Protein AF-A0A3D3F7A9-F1 (afdb_monomer_lite)

pLDDT: mean 94.18, std 6.13, range [55.03, 98.19]

Structure (mmCIF, N/CA/C/O backbone):
data_AF-A0A3D3F7A9-F1
#
_entry.id   AF-A0A3D3F7A9-F1
#
loop_
_atom_site.group_PDB
_atom_site.id
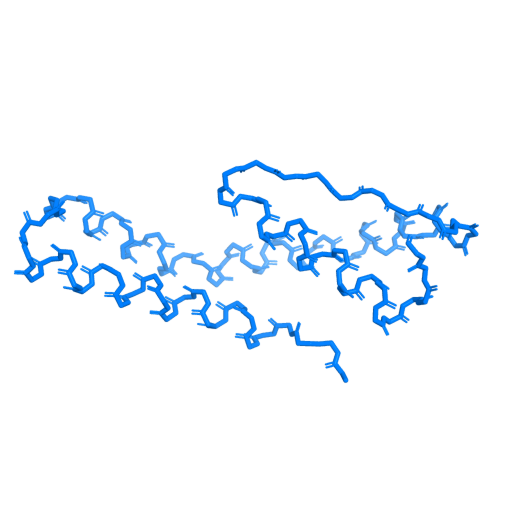_atom_site.type_symbol
_atom_site.label_atom_id
_atom_site.label_alt_id
_atom_site.label_comp_id
_atom_site.label_asym_id
_atom_site.label_entity_id
_atom_site.label_seq_id
_atom_site.pdbx_PDB_ins_code
_atom_site.Cartn_x
_atom_site.Cartn_y
_atom_site.Cartn_z
_atom_site.occupancy
_atom_site.B_iso_or_equiv
_atom_site.auth_seq_id
_atom_site.auth_comp_id
_atom_site.auth_asym_id
_atom_site.auth_atom_id
_atom_site.pdbx_PDB_model_num
ATOM 1 N N . VAL A 1 1 ? 19.042 1.925 0.839 1.00 55.03 1 VAL A N 1
ATOM 2 C CA . VAL A 1 1 ? 18.145 0.828 0.399 1.00 55.03 1 VAL A CA 1
ATOM 3 C C . VAL A 1 1 ? 16.734 1.375 0.387 1.00 55.03 1 VAL A C 1
ATOM 5 O O . VAL A 1 1 ? 16.299 1.880 1.413 1.00 55.03 1 VAL A O 1
ATOM 8 N N . ALA A 1 2 ? 16.055 1.332 -0.756 1.00 75.56 2 ALA A N 1
ATOM 9 C CA . ALA A 1 2 ? 14.669 1.766 -0.878 1.00 75.56 2 ALA A CA 1
ATOM 10 C C . ALA A 1 2 ? 13.772 1.027 0.136 1.00 75.56 2 ALA A C 1
ATOM 12 O O . ALA A 1 2 ? 13.704 -0.203 0.127 1.00 75.56 2 ALA A O 1
ATOM 13 N N . SER A 1 3 ? 13.107 1.769 1.028 1.00 83.50 3 SER A N 1
ATOM 14 C CA . SER A 1 3 ? 12.115 1.197 1.949 1.00 83.50 3 SER A CA 1
ATOM 15 C C . SER A 1 3 ? 10.966 0.551 1.168 1.00 83.50 3 SER A C 1
ATOM 17 O O . SER A 1 3 ? 10.409 1.178 0.273 1.00 83.50 3 SER A O 1
ATOM 19 N N . THR A 1 4 ? 10.634 -0.701 1.486 1.00 90.25 4 THR A N 1
ATOM 20 C CA . THR A 1 4 ? 9.541 -1.457 0.847 1.00 90.25 4 THR A CA 1
ATOM 21 C C . THR A 1 4 ? 8.563 -1.962 1.904 1.00 90.25 4 THR A C 1
ATOM 23 O O . THR A 1 4 ? 7.510 -1.369 2.121 1.00 90.25 4 THR A O 1
ATOM 26 N N . LYS A 1 5 ? 8.954 -2.999 2.654 1.00 93.56 5 LYS A N 1
ATOM 27 C CA . LYS A 1 5 ? 8.132 -3.611 3.711 1.00 93.56 5 LYS A CA 1
ATOM 28 C C . LYS A 1 5 ? 7.783 -2.651 4.849 1.00 93.56 5 LYS A C 1
ATOM 30 O O . LYS A 1 5 ? 6.712 -2.765 5.438 1.00 93.56 5 LYS A O 1
ATOM 35 N N . ALA A 1 6 ? 8.682 -1.717 5.165 1.00 94.06 6 ALA A N 1
ATOM 36 C CA . ALA A 1 6 ? 8.462 -0.769 6.251 1.00 94.06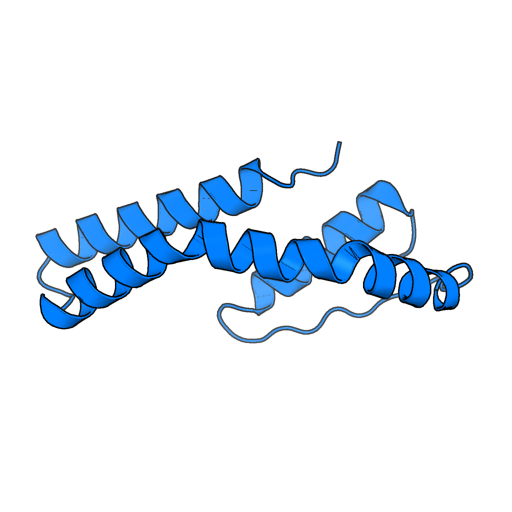 6 ALA A CA 1
ATOM 37 C C . ALA A 1 6 ? 7.378 0.254 5.886 1.00 94.06 6 ALA A C 1
ATOM 39 O O . ALA A 1 6 ? 6.521 0.517 6.720 1.00 94.06 6 ALA A O 1
ATOM 40 N N . PHE A 1 7 ? 7.338 0.737 4.639 1.00 93.75 7 PHE A N 1
ATOM 41 C CA . PHE A 1 7 ? 6.278 1.635 4.171 1.00 93.75 7 PHE A CA 1
ATOM 42 C C . PHE A 1 7 ? 4.894 0.973 4.253 1.00 93.75 7 PHE A C 1
ATOM 44 O O . PHE A 1 7 ? 3.965 1.521 4.845 1.00 93.75 7 PHE A O 1
ATOM 51 N N . THR A 1 8 ? 4.759 -0.256 3.743 1.00 94.38 8 THR A N 1
ATOM 52 C CA . THR A 1 8 ? 3.484 -0.988 3.813 1.00 94.38 8 THR A CA 1
ATOM 53 C C . THR A 1 8 ? 3.084 -1.318 5.251 1.00 94.38 8 THR A C 1
ATOM 55 O O . THR A 1 8 ? 1.913 -1.203 5.597 1.00 94.38 8 THR A O 1
ATOM 58 N N . ALA A 1 9 ? 4.043 -1.674 6.115 1.00 95.12 9 ALA A N 1
ATOM 59 C CA . ALA A 1 9 ? 3.772 -1.921 7.531 1.00 95.12 9 ALA A CA 1
ATOM 60 C C . ALA A 1 9 ? 3.309 -0.648 8.259 1.00 95.12 9 ALA A C 1
ATOM 62 O O . ALA A 1 9 ? 2.357 -0.703 9.035 1.00 95.12 9 ALA A O 1
ATOM 63 N N . GLN A 1 10 ? 3.932 0.501 7.974 1.00 96.19 10 GLN A N 1
ATOM 64 C CA . GLN A 1 10 ? 3.533 1.798 8.525 1.00 96.19 10 GLN A CA 1
ATOM 65 C C . GLN A 1 10 ? 2.091 2.146 8.146 1.00 96.19 10 GLN A C 1
ATOM 67 O O . GLN A 1 10 ? 1.314 2.514 9.023 1.0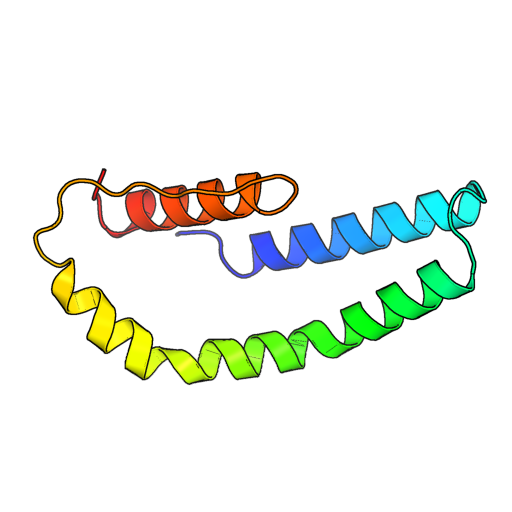0 96.19 10 GLN A O 1
ATOM 72 N N . ILE A 1 11 ? 1.700 1.970 6.878 1.00 95.56 11 ILE A N 1
ATOM 73 C CA . ILE A 1 11 ? 0.315 2.209 6.436 1.00 95.56 11 ILE A CA 1
ATOM 74 C C . ILE A 1 11 ? -0.664 1.293 7.176 1.00 95.56 11 ILE A C 1
ATOM 76 O O . ILE A 1 11 ? -1.707 1.762 7.638 1.00 95.56 11 ILE A O 1
ATOM 80 N N . THR A 1 12 ? -0.336 0.008 7.332 1.00 96.44 12 THR A N 1
ATOM 81 C CA . THR A 1 12 ? -1.179 -0.937 8.078 1.00 96.44 12 THR A CA 1
ATOM 82 C C . THR A 1 12 ? -1.374 -0.485 9.524 1.00 96.44 12 THR A C 1
ATOM 84 O O . THR A 1 12 ? -2.510 -0.389 9.987 1.00 96.44 12 THR A O 1
ATOM 87 N N . VAL A 1 13 ? -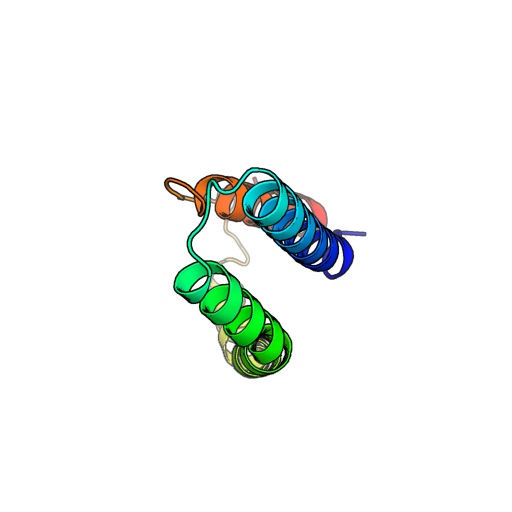0.289 -0.138 10.224 1.00 97.50 13 VAL A N 1
ATOM 88 C CA . VAL A 1 13 ? -0.348 0.320 11.622 1.00 97.50 13 VAL A CA 1
ATOM 89 C C . VAL A 1 13 ? -1.136 1.622 11.752 1.00 97.50 13 VAL A C 1
ATOM 91 O O . VAL A 1 13 ? -2.007 1.720 12.614 1.00 97.50 13 VAL A O 1
ATOM 94 N N . LEU A 1 14 ? -0.898 2.603 10.876 1.00 97.56 14 LEU A N 1
ATOM 95 C CA . LEU A 1 14 ? -1.635 3.871 10.876 1.00 97.56 14 LEU A CA 1
ATOM 96 C C . LEU A 1 14 ? -3.131 3.658 10.609 1.00 97.56 14 LEU A C 1
ATOM 98 O O . LEU A 1 14 ? -3.967 4.312 11.231 1.00 97.56 14 LEU A O 1
ATOM 102 N N . THR A 1 15 ? -3.481 2.703 9.744 1.00 96.81 15 THR A N 1
ATOM 103 C CA . THR A 1 15 ? -4.878 2.328 9.486 1.00 96.81 15 THR A CA 1
ATOM 104 C C . THR A 1 15 ? -5.520 1.720 10.732 1.00 96.81 15 THR A C 1
ATOM 106 O O . THR A 1 15 ? -6.612 2.130 11.125 1.00 96.81 15 THR A O 1
ATOM 109 N N . MET A 1 16 ? -4.839 0.783 11.398 1.00 97.44 16 MET A N 1
ATOM 110 C CA . MET A 1 16 ? -5.328 0.176 12.643 1.00 97.44 16 MET A CA 1
ATOM 111 C C . MET A 1 16 ? -5.485 1.213 13.762 1.00 97.44 16 MET A C 1
ATOM 113 O O . MET A 1 16 ? -6.488 1.200 14.473 1.00 97.44 16 MET A O 1
ATOM 117 N N . MET A 1 17 ? -4.538 2.146 13.880 1.00 98.19 17 MET A N 1
ATOM 118 C CA . MET A 1 17 ? -4.601 3.249 14.838 1.00 98.19 17 MET A CA 1
ATOM 119 C C . MET A 1 17 ? -5.799 4.165 14.561 1.00 98.19 17 MET A C 1
ATOM 121 O O . MET A 1 17 ? -6.550 4.487 15.480 1.00 98.19 17 MET A O 1
ATOM 125 N N . ALA A 1 18 ? -6.033 4.537 13.299 1.00 97.31 18 ALA A N 1
ATOM 126 C CA . ALA A 1 18 ? -7.186 5.345 12.912 1.00 97.31 18 ALA A CA 1
ATOM 127 C C . ALA A 1 18 ? -8.520 4.643 13.228 1.00 97.31 18 ALA A C 1
ATOM 129 O O . ALA A 1 18 ? -9.443 5.283 13.733 1.00 97.31 18 ALA A O 1
ATOM 130 N N . LEU A 1 19 ? -8.615 3.329 12.989 1.00 97.56 19 LEU A N 1
ATOM 131 C CA . LEU A 1 19 ? -9.797 2.531 13.338 1.00 97.56 19 LEU A CA 1
ATOM 132 C C . LEU A 1 19 ? -10.024 2.461 14.850 1.00 97.56 19 LEU A C 1
ATOM 134 O O . LEU A 1 19 ? -11.162 2.596 15.293 1.00 97.56 19 LEU A O 1
ATOM 138 N N . ALA A 1 20 ? -8.963 2.260 15.636 1.00 96.88 20 ALA A N 1
ATOM 139 C CA . ALA A 1 20 ? -9.047 2.216 17.094 1.00 96.88 20 ALA A CA 1
ATOM 140 C C . ALA A 1 20 ? -9.546 3.552 17.664 1.00 96.88 20 ALA A C 1
ATOM 142 O O . ALA A 1 20 ? -10.495 3.571 18.444 1.00 96.88 20 ALA A O 1
ATOM 143 N N . ILE A 1 21 ? -8.979 4.669 17.198 1.00 98.00 21 ILE A N 1
ATOM 144 C CA . ILE A 1 21 ? -9.402 6.017 17.600 1.00 98.00 21 ILE A CA 1
ATOM 145 C C . ILE A 1 21 ? -10.843 6.294 17.161 1.00 98.00 21 ILE A C 1
ATOM 147 O O . ILE A 1 21 ? -11.627 6.838 17.935 1.00 98.00 21 ILE A O 1
ATOM 151 N N . GLY A 1 22 ? -11.207 5.932 15.928 1.00 97.81 22 GLY A N 1
ATOM 152 C CA . GLY A 1 22 ? -12.559 6.139 15.409 1.00 97.81 22 GLY A CA 1
ATOM 153 C C . GLY A 1 22 ? -13.616 5.357 16.188 1.00 97.81 22 GLY A C 1
ATOM 154 O O . GLY A 1 22 ? -14.690 5.890 16.462 1.00 97.81 22 GLY A O 1
ATOM 155 N N . LYS A 1 23 ? -13.297 4.117 16.582 1.00 96.50 23 LYS A N 1
ATOM 156 C CA . LYS A 1 23 ? -14.164 3.278 17.417 1.00 96.50 23 LYS A CA 1
ATOM 157 C C . LYS A 1 23 ? -14.354 3.889 18.803 1.00 96.50 23 LYS A C 1
ATOM 159 O O . LYS A 1 23 ? -15.493 4.034 19.229 1.00 96.50 23 LYS A O 1
ATOM 164 N N . GLU A 1 24 ? -13.267 4.288 19.463 1.00 97.06 24 GLU A N 1
ATOM 165 C CA . GLU A 1 24 ? -13.319 4.885 20.805 1.00 97.06 24 GLU A CA 1
ATOM 166 C C . GLU A 1 24 ? -14.089 6.212 20.818 1.00 97.06 24 GLU A C 1
ATOM 168 O O . GLU A 1 24 ? -14.847 6.502 21.735 1.00 97.06 24 GLU A O 1
ATOM 173 N N . LYS A 1 25 ? -13.954 7.010 19.753 1.00 97.62 25 LYS A N 1
ATOM 174 C CA . LYS A 1 25 ? -14.689 8.272 19.595 1.00 97.62 25 LYS A CA 1
ATOM 175 C C . LYS A 1 25 ? -16.134 8.108 19.115 1.00 97.62 25 LYS A C 1
ATOM 177 O O . LYS A 1 25 ? -16.831 9.112 19.000 1.00 97.62 25 LYS A O 1
ATOM 182 N N . GLY A 1 26 ? -16.570 6.898 18.757 1.00 96.94 26 GLY A N 1
ATOM 183 C CA . GLY A 1 26 ? -17.892 6.664 18.168 1.00 96.94 26 GLY A CA 1
ATOM 184 C C . GLY A 1 26 ? -18.112 7.341 16.805 1.00 96.94 26 GLY A C 1
ATOM 185 O O . GLY A 1 26 ? -19.251 7.582 16.419 1.00 96.94 26 GLY A O 1
ATOM 186 N N . THR A 1 27 ? -17.048 7.673 16.061 1.00 97.62 27 THR A N 1
ATOM 187 C CA . THR A 1 27 ? -17.137 8.368 14.756 1.00 97.62 27 THR A CA 1
ATOM 188 C C . THR A 1 27 ? -17.194 7.418 13.559 1.00 97.62 27 THR A C 1
ATOM 190 O O . THR A 1 27 ? -17.313 7.852 12.412 1.00 97.62 27 THR A O 1
ATOM 193 N N . ILE A 1 28 ? -17.101 6.114 13.812 1.00 97.25 28 ILE A N 1
ATOM 194 C CA . ILE A 1 28 ? -17.220 5.049 12.821 1.00 97.25 28 ILE A CA 1
ATOM 195 C C . ILE A 1 28 ? -18.286 4.060 13.284 1.00 97.25 28 ILE A C 1
ATOM 197 O O . ILE A 1 28 ? -18.356 3.719 14.463 1.00 97.25 28 ILE A O 1
ATOM 201 N N . SER A 1 29 ? -19.107 3.581 12.352 1.00 97.38 29 SER A N 1
ATOM 202 C CA . SER A 1 29 ? -20.07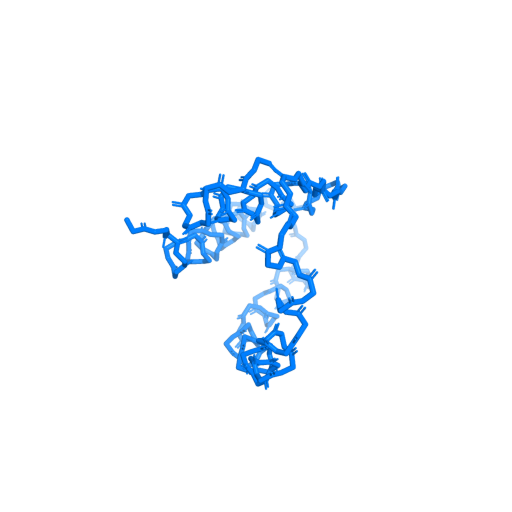5 2.532 12.658 1.00 97.38 29 SER A CA 1
ATOM 203 C C . SER A 1 29 ? -19.370 1.194 12.907 1.00 97.38 29 SER A C 1
ATOM 205 O O . SER A 1 29 ? -18.280 0.934 12.378 1.00 97.38 29 SER A O 1
ATOM 207 N N . VAL A 1 30 ? -20.001 0.325 13.695 1.00 95.94 30 VAL A N 1
ATOM 208 C CA . VAL A 1 30 ? -19.467 -1.010 14.003 1.00 95.94 30 VAL A CA 1
ATOM 209 C C . VAL A 1 30 ? -19.334 -1.844 12.728 1.00 95.94 30 VAL A C 1
ATOM 211 O O . VAL A 1 30 ? -18.331 -2.531 12.545 1.00 95.94 30 VAL A O 1
ATOM 214 N N . GLU A 1 31 ? -20.288 -1.725 11.803 1.00 97.50 31 GLU A N 1
ATOM 215 C CA . GLU A 1 31 ? -20.273 -2.435 10.522 1.00 97.50 31 GLU A CA 1
ATOM 216 C C . GLU A 1 31 ? -19.053 -2.025 9.695 1.00 97.50 31 GLU A C 1
ATOM 218 O O . GLU A 1 31 ? -18.327 -2.883 9.189 1.00 97.50 31 GLU A O 1
ATOM 223 N N . LYS A 1 32 ? -18.775 -0.716 9.600 1.00 97.06 32 LYS A N 1
ATOM 224 C CA . LYS A 1 32 ? -17.617 -0.208 8.856 1.00 97.06 32 LYS A CA 1
ATOM 225 C C . LYS A 1 32 ? -16.303 -0.599 9.529 1.00 97.06 32 LYS A C 1
ATOM 227 O O . LYS A 1 32 ? -15.365 -0.976 8.833 1.00 97.06 32 LYS A O 1
ATOM 232 N N . TYR A 1 33 ? -16.233 -0.556 10.859 1.00 97.38 33 TYR A N 1
ATOM 233 C CA . TYR A 1 33 ? -15.062 -1.015 11.606 1.00 97.38 33 TYR A CA 1
ATOM 234 C C . TYR A 1 33 ? -14.746 -2.489 11.306 1.00 97.38 33 TYR A C 1
ATOM 236 O O . TYR A 1 33 ? -13.630 -2.809 10.893 1.00 97.38 33 TYR A O 1
ATOM 244 N N . LEU A 1 34 ? -15.735 -3.379 11.442 1.00 97.12 34 LEU A N 1
ATOM 245 C CA . LEU A 1 34 ? -15.566 -4.814 11.194 1.00 97.12 34 LEU A CA 1
ATOM 246 C C . LEU A 1 34 ? -15.233 -5.114 9.727 1.00 97.12 34 LEU A C 1
ATOM 248 O O . LEU A 1 34 ? -14.372 -5.952 9.456 1.00 97.12 34 LEU A O 1
ATOM 252 N N . ALA A 1 35 ? -15.858 -4.402 8.784 1.00 97.94 35 ALA A N 1
ATOM 253 C CA . ALA A 1 35 ? -15.569 -4.548 7.362 1.00 97.94 35 ALA A CA 1
ATOM 254 C C . ALA A 1 35 ? -14.107 -4.207 7.030 1.00 97.94 35 ALA A C 1
ATOM 256 O O . ALA A 1 35 ? -13.447 -4.972 6.329 1.00 97.94 35 ALA A O 1
ATOM 257 N N . VAL A 1 36 ? -13.567 -3.102 7.562 1.00 97.06 36 VAL A N 1
ATOM 258 C CA . VAL A 1 36 ? -12.167 -2.719 7.299 1.00 97.06 36 VAL A CA 1
ATOM 259 C C . VAL A 1 36 ? -11.189 -3.686 7.970 1.00 97.06 36 VAL A C 1
ATOM 261 O O . VAL A 1 36 ? -10.198 -4.055 7.348 1.00 97.06 36 VAL A O 1
ATOM 264 N N . ILE A 1 37 ? -11.466 -4.150 9.194 1.00 96.81 37 ILE A N 1
ATOM 265 C CA . ILE A 1 37 ? -10.630 -5.163 9.864 1.00 96.81 37 ILE A CA 1
ATOM 266 C C . ILE A 1 37 ? -10.573 -6.463 9.050 1.00 96.81 37 ILE A C 1
ATOM 268 O O . ILE A 1 37 ? -9.489 -7.010 8.847 1.00 96.81 37 ILE A O 1
ATOM 272 N N . LYS A 1 38 ? -11.715 -6.926 8.529 1.00 97.50 38 LYS A N 1
ATOM 273 C CA . LYS A 1 38 ? -11.768 -8.096 7.642 1.00 97.50 38 LYS A CA 1
ATOM 274 C C . LYS A 1 38 ? -10.973 -7.873 6.353 1.00 97.50 38 LYS A C 1
ATOM 276 O O . LYS A 1 38 ? -10.251 -8.755 5.904 1.00 97.50 38 LYS A O 1
ATOM 281 N N . GLU A 1 39 ? -11.055 -6.688 5.757 1.00 97.56 39 GLU A N 1
ATOM 282 C CA . GLU A 1 39 ? -10.266 -6.396 4.559 1.00 97.56 39 GLU A CA 1
ATOM 283 C C . GLU A 1 39 ? -8.763 -6.304 4.840 1.00 97.56 39 GLU A C 1
ATOM 285 O O . GLU A 1 39 ? -7.970 -6.728 3.997 1.00 97.56 39 GLU A O 1
ATOM 290 N N . LEU A 1 40 ? -8.361 -5.827 6.024 1.00 97.12 40 LEU A N 1
ATOM 291 C CA . LEU A 1 40 ? -6.964 -5.837 6.463 1.00 97.12 40 LEU A CA 1
ATOM 292 C C . LEU A 1 40 ? -6.413 -7.264 6.576 1.00 97.12 40 LEU A C 1
ATOM 294 O O . LEU A 1 40 ? -5.276 -7.497 6.164 1.00 97.12 40 LEU A O 1
ATOM 298 N N . SER A 1 41 ? -7.206 -8.235 7.049 1.00 96.69 41 SER A N 1
ATOM 299 C CA . SER A 1 41 ? -6.758 -9.635 7.119 1.00 96.69 41 SER A CA 1
ATOM 300 C C . SER A 1 41 ? -6.550 -10.275 5.743 1.00 96.69 41 SER A C 1
ATOM 302 O O . SER A 1 41 ? -5.787 -11.229 5.631 1.00 96.69 41 SER A O 1
ATOM 304 N N . HIS A 1 42 ? -7.171 -9.739 4.687 1.00 97.62 42 HIS A N 1
ATOM 305 C CA . HIS A 1 42 ? -6.975 -10.195 3.305 1.00 97.62 42 HIS A CA 1
ATOM 306 C C . HIS A 1 42 ? -5.792 -9.517 2.587 1.00 97.62 42 HIS A C 1
ATOM 308 O O . HIS A 1 42 ? -5.455 -9.892 1.463 1.00 97.62 42 HIS A O 1
ATOM 314 N N . ILE A 1 43 ? -5.146 -8.509 3.187 1.00 97.06 43 ILE A N 1
ATOM 315 C CA . ILE A 1 43 ? -4.029 -7.790 2.551 1.00 97.06 43 ILE A CA 1
ATOM 316 C C . ILE A 1 43 ? -2.846 -8.708 2.192 1.00 97.06 43 ILE A C 1
ATOM 318 O O . ILE A 1 43 ? -2.348 -8.562 1.075 1.00 97.06 43 ILE A O 1
ATOM 322 N N . PRO A 1 44 ? -2.401 -9.661 3.039 1.00 96.56 44 PRO A N 1
ATOM 323 C CA . PRO A 1 44 ? -1.297 -10.556 2.682 1.00 96.56 44 PRO A CA 1
ATOM 324 C C . PRO A 1 44 ? -1.548 -11.341 1.389 1.00 96.56 44 PRO A C 1
ATOM 326 O O . PRO A 1 44 ? -0.686 -11.378 0.514 1.00 96.56 44 PRO A O 1
ATOM 329 N N . GLU A 1 45 ? -2.757 -11.879 1.217 1.00 97.88 45 GLU A N 1
ATOM 330 C CA . GLU A 1 45 ? -3.149 -12.603 0.004 1.00 97.88 45 GLU A CA 1
ATOM 331 C C . GLU A 1 45 ? -3.165 -11.681 -1.228 1.00 97.88 45 GLU A C 1
ATOM 333 O O . GLU A 1 45 ? -2.683 -12.034 -2.305 1.00 97.88 45 GLU A O 1
ATOM 338 N N . LYS A 1 46 ? -3.679 -10.452 -1.083 1.00 97.50 46 LYS A N 1
ATOM 339 C CA . LYS A 1 46 ? -3.659 -9.459 -2.169 1.00 97.50 46 LYS A CA 1
ATOM 340 C C . LYS A 1 46 ? -2.228 -9.095 -2.572 1.00 97.50 46 LYS A C 1
ATOM 342 O O . LYS A 1 46 ? -1.958 -8.954 -3.764 1.00 97.50 46 LYS A O 1
ATOM 347 N N . ILE A 1 47 ? -1.312 -8.979 -1.609 1.00 96.62 47 ILE A N 1
ATOM 348 C CA . ILE A 1 47 ? 0.112 -8.745 -1.877 1.00 96.62 47 ILE A CA 1
ATOM 349 C C . ILE A 1 47 ? 0.704 -9.917 -2.664 1.00 96.62 47 ILE A C 1
ATOM 351 O O . ILE A 1 47 ? 1.376 -9.683 -3.665 1.00 96.62 47 ILE A O 1
ATOM 355 N N . GLU A 1 48 ? 0.423 -11.161 -2.274 1.00 97.44 48 GLU A N 1
ATOM 356 C CA . GLU A 1 48 ? 0.904 -12.352 -2.986 1.00 97.44 48 GLU A CA 1
ATOM 357 C C . GLU A 1 48 ? 0.451 -12.364 -4.455 1.00 97.44 48 GLU A C 1
ATOM 359 O O . GLU A 1 48 ? 1.267 -12.536 -5.366 1.00 97.44 48 GLU A O 1
ATOM 364 N N . ARG A 1 49 ? -0.829 -12.061 -4.705 1.00 97.88 49 ARG A N 1
ATOM 365 C CA . ARG A 1 49 ? -1.378 -11.943 -6.066 1.00 97.88 49 ARG A CA 1
ATOM 366 C C . ARG A 1 49 ? -0.679 -10.855 -6.887 1.00 97.88 49 ARG A C 1
ATOM 368 O O . ARG A 1 49 ? -0.409 -11.060 -8.068 1.00 97.88 49 ARG A O 1
ATOM 375 N N . VAL A 1 50 ? -0.351 -9.710 -6.284 1.00 96.88 50 VAL A N 1
ATOM 376 C CA . VAL A 1 50 ? 0.396 -8.634 -6.964 1.00 96.88 50 VAL A CA 1
ATOM 377 C C . VAL A 1 50 ? 1.841 -9.056 -7.248 1.00 96.88 50 VAL A C 1
ATOM 379 O O . VAL A 1 50 ? 2.351 -8.797 -8.337 1.00 96.88 50 VAL A O 1
ATOM 382 N N . LEU A 1 51 ? 2.499 -9.756 -6.319 1.00 96.88 51 LEU A N 1
ATOM 383 C CA . LEU A 1 51 ? 3.867 -10.251 -6.502 1.00 96.88 51 LEU A CA 1
ATOM 384 C C . LEU A 1 51 ? 3.974 -11.291 -7.628 1.00 96.88 51 LEU A C 1
ATOM 386 O O . LEU A 1 51 ? 5.009 -11.359 -8.298 1.00 96.88 51 LEU A O 1
ATOM 390 N N . ALA A 1 52 ? 2.902 -12.034 -7.919 1.00 97.88 52 ALA A N 1
ATOM 391 C CA . ALA A 1 52 ? 2.850 -12.944 -9.066 1.00 97.88 52 ALA A CA 1
ATOM 392 C C . ALA A 1 52 ? 3.050 -12.226 -10.422 1.00 97.88 52 ALA A C 1
ATOM 394 O O . ALA A 1 52 ? 3.510 -12.839 -11.389 1.00 97.88 52 ALA A O 1
ATOM 395 N N . LEU A 1 53 ? 2.801 -10.911 -10.497 1.00 97.69 53 LEU A N 1
ATOM 396 C CA . LEU A 1 53 ? 2.999 -10.098 -11.705 1.00 97.69 53 LEU A CA 1
ATOM 397 C C . LEU A 1 53 ? 4.475 -9.772 -12.001 1.00 97.69 53 LEU A C 1
ATOM 399 O O . LEU A 1 53 ? 4.771 -9.183 -13.043 1.00 97.69 53 LEU A O 1
ATOM 403 N N . ASN A 1 54 ? 5.416 -10.168 -11.133 1.00 96.75 54 ASN A N 1
ATOM 404 C CA . ASN A 1 54 ? 6.836 -9.810 -11.226 1.00 96.75 54 ASN A CA 1
ATOM 405 C C . A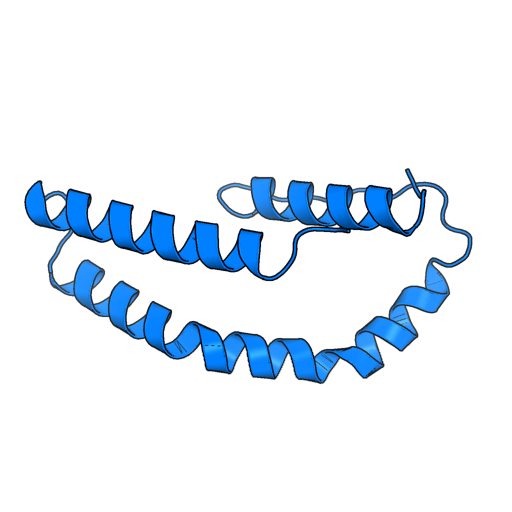SN A 1 54 ? 7.450 -10.077 -12.616 1.00 96.75 54 ASN A C 1
ATOM 407 O O . ASN A 1 54 ? 8.129 -9.216 -13.175 1.00 96.75 54 ASN A O 1
ATOM 411 N N . LYS A 1 55 ? 7.175 -11.239 -13.230 1.00 97.50 55 LYS A N 1
ATOM 412 C CA . LYS A 1 55 ? 7.712 -11.568 -14.568 1.00 97.50 55 LYS A CA 1
ATOM 413 C C . LYS A 1 55 ? 7.224 -10.589 -15.643 1.00 97.50 55 LYS A C 1
ATOM 415 O O . LYS A 1 55 ? 8.020 -10.146 -16.472 1.00 97.50 55 LYS A O 1
ATOM 420 N N . SER A 1 56 ? 5.943 -10.231 -15.612 1.00 97.38 56 SER A N 1
ATOM 421 C CA . SER A 1 56 ? 5.329 -9.299 -16.564 1.00 97.38 56 SER A CA 1
ATOM 422 C C . SER A 1 56 ? 5.845 -7.875 -16.366 1.00 97.38 56 SER A C 1
ATOM 424 O O . SER A 1 56 ? 6.228 -7.227 -17.337 1.00 97.38 56 SER A O 1
ATOM 426 N N . ILE A 1 57 ? 5.954 -7.419 -15.114 1.00 96.56 57 ILE A N 1
ATOM 427 C CA . ILE A 1 57 ? 6.504 -6.098 -14.772 1.00 96.56 57 ILE A CA 1
ATOM 428 C C . ILE A 1 57 ? 7.982 -6.004 -15.179 1.00 96.56 57 ILE A C 1
ATOM 430 O O . ILE A 1 57 ? 8.390 -5.004 -15.763 1.00 96.56 57 ILE A O 1
ATOM 434 N N . LYS A 1 58 ? 8.777 -7.063 -14.973 1.00 96.31 58 LYS A N 1
ATOM 435 C CA . LYS A 1 58 ? 10.176 -7.131 -15.434 1.00 96.31 58 LYS A CA 1
ATOM 436 C C . LYS A 1 58 ? 10.302 -7.077 -16.959 1.00 96.31 58 LYS A C 1
ATOM 438 O O . LYS A 1 58 ? 11.279 -6.543 -17.477 1.00 96.31 58 LYS A O 1
ATOM 443 N N . LYS A 1 59 ? 9.353 -7.657 -17.701 1.00 97.12 59 LYS A N 1
ATOM 444 C CA . LYS A 1 59 ? 9.328 -7.536 -19.166 1.00 97.12 59 LYS A CA 1
ATOM 445 C C . LYS A 1 59 ? 8.981 -6.106 -19.577 1.00 97.12 59 LYS A C 1
ATOM 447 O O . LYS A 1 59 ? 9.646 -5.565 -20.456 1.00 97.12 59 LYS A O 1
ATOM 452 N N . LEU A 1 60 ? 7.989 -5.506 -18.920 1.00 95.06 60 LEU A N 1
ATOM 453 C CA . LEU A 1 60 ? 7.570 -4.129 -19.160 1.00 95.06 60 LEU A CA 1
ATOM 454 C C . LEU A 1 60 ? 8.700 -3.137 -18.867 1.00 95.06 60 LEU A C 1
ATOM 456 O O . LEU A 1 60 ? 8.937 -2.255 -19.677 1.00 95.06 60 LEU A O 1
ATOM 460 N N . SER A 1 61 ? 9.454 -3.309 -17.776 1.00 94.44 61 SER A N 1
ATOM 461 C CA . SER A 1 61 ? 10.499 -2.357 -17.375 1.00 94.44 61 SER A CA 1
ATOM 462 C C . SER A 1 61 ? 11.586 -2.132 -18.433 1.00 94.44 61 SER A C 1
ATOM 464 O O . SER A 1 61 ? 12.191 -1.064 -18.471 1.00 94.44 61 SER A O 1
ATOM 466 N N . ARG A 1 62 ? 11.795 -3.095 -19.341 1.00 94.31 62 ARG A N 1
ATOM 467 C CA . ARG A 1 62 ? 12.752 -2.983 -20.453 1.00 94.31 62 ARG A CA 1
ATOM 468 C C . ARG A 1 62 ? 12.415 -1.870 -21.444 1.00 94.31 62 ARG A C 1
ATOM 470 O O . ARG A 1 62 ? 13.325 -1.335 -22.062 1.00 94.31 62 ARG A O 1
ATOM 477 N N . ILE A 1 63 ? 11.142 -1.493 -21.599 1.00 94.19 63 ILE A N 1
ATOM 478 C CA . ILE A 1 63 ? 10.779 -0.388 -22.508 1.00 94.19 63 ILE A CA 1
ATOM 479 C C . ILE A 1 63 ? 11.278 0.965 -21.986 1.00 94.19 63 ILE A C 1
ATOM 481 O O . ILE A 1 63 ? 11.392 1.920 -22.745 1.00 94.19 63 ILE A O 1
ATOM 485 N N . PHE A 1 64 ? 11.598 1.039 -20.693 1.00 91.25 64 PHE A N 1
ATOM 486 C CA . PHE A 1 64 ? 12.006 2.260 -20.015 1.00 91.25 64 PHE A CA 1
ATOM 487 C C . PHE A 1 64 ? 13.519 2.369 -19.797 1.00 91.25 64 PHE A C 1
ATOM 489 O O . PHE A 1 64 ? 13.969 3.304 -19.145 1.00 91.25 64 PHE A O 1
ATOM 496 N N . THR A 1 65 ? 14.322 1.454 -20.353 1.00 88.56 65 THR A N 1
ATOM 497 C CA . THR A 1 65 ? 15.784 1.420 -20.162 1.00 88.56 65 THR A CA 1
ATOM 498 C C . THR A 1 65 ? 16.485 2.738 -20.511 1.00 88.56 65 THR A C 1
ATOM 500 O O . THR A 1 65 ? 17.484 3.070 -19.882 1.00 88.56 65 THR A O 1
ATOM 503 N N . TYR A 1 66 ? 15.959 3.501 -21.473 1.00 88.62 66 TYR A N 1
ATOM 504 C CA . TYR A 1 66 ? 16.524 4.789 -21.901 1.00 88.62 66 TYR A CA 1
ATOM 505 C C . TYR A 1 66 ? 15.647 5.995 -21.537 1.00 88.62 66 TYR A C 1
ATOM 507 O O . TYR A 1 66 ? 15.923 7.117 -21.966 1.00 88.62 66 TYR A O 1
ATOM 515 N N . ALA A 1 67 ? 14.577 5.779 -20.768 1.00 91.06 67 ALA A N 1
ATOM 516 C CA . ALA A 1 67 ? 13.722 6.861 -20.314 1.00 91.06 67 ALA A CA 1
ATOM 517 C C . ALA A 1 67 ? 14.479 7.712 -19.286 1.00 91.06 67 ALA A C 1
ATOM 519 O O . ALA A 1 67 ? 15.043 7.192 -18.327 1.00 91.06 67 ALA A O 1
ATOM 520 N N . ARG A 1 68 ? 14.499 9.032 -19.502 1.00 88.75 68 ARG A N 1
ATOM 521 C CA . ARG A 1 68 ? 15.153 9.988 -18.592 1.00 88.75 68 ARG A CA 1
ATOM 522 C C . ARG A 1 68 ? 14.199 10.617 -17.588 1.00 88.75 68 ARG A C 1
ATOM 524 O O . ARG A 1 68 ? 14.668 11.082 -16.560 1.00 88.75 68 ARG A O 1
ATOM 531 N N . ASN A 1 69 ? 12.908 10.650 -17.923 1.00 90.69 69 ASN A N 1
ATOM 532 C CA . ASN A 1 69 ? 11.877 11.321 -17.144 1.00 90.69 69 ASN A CA 1
ATOM 533 C C . ASN A 1 69 ? 10.653 10.417 -16.964 1.00 90.69 69 ASN A C 1
ATOM 535 O O . ASN A 1 69 ? 10.231 9.768 -17.926 1.00 90.69 69 ASN A O 1
ATOM 539 N N . PHE A 1 70 ? 10.052 10.436 -15.776 1.00 93.75 70 PHE A N 1
ATOM 540 C CA . PHE A 1 70 ? 8.777 9.790 -15.472 1.00 93.75 70 PHE A CA 1
ATOM 541 C C . PHE A 1 70 ? 7.803 10.743 -14.786 1.00 93.75 70 PHE A C 1
ATOM 543 O O . PHE A 1 70 ? 8.178 11.580 -13.972 1.00 93.75 70 PHE A O 1
ATOM 550 N N . ILE A 1 71 ? 6.512 10.564 -15.071 1.00 94.50 71 ILE A N 1
ATOM 551 C CA . ILE A 1 71 ? 5.436 11.265 -14.371 1.00 94.50 71 ILE A CA 1
ATOM 552 C C . ILE A 1 71 ? 4.578 10.230 -13.650 1.00 94.50 71 ILE A C 1
ATOM 554 O O . ILE A 1 71 ? 4.041 9.311 -14.268 1.00 94.50 71 ILE A O 1
ATOM 558 N N . TYR A 1 72 ? 4.431 10.411 -12.340 1.00 96.31 72 TYR A N 1
ATOM 559 C CA . TYR A 1 72 ? 3.533 9.634 -11.494 1.00 96.31 72 TYR A CA 1
ATOM 560 C C . TYR A 1 72 ? 2.307 10.480 -11.162 1.00 96.31 72 TYR A C 1
ATOM 562 O O . TYR A 1 72 ? 2.430 11.611 -10.697 1.00 96.31 72 TYR A O 1
ATOM 570 N N . LEU A 1 73 ? 1.116 9.932 -11.398 1.00 96.94 73 LEU A N 1
ATOM 571 C CA . LEU A 1 73 ? -0.154 10.616 -11.166 1.00 96.94 73 LEU A CA 1
ATOM 572 C C . LEU A 1 73 ? -0.972 9.853 -10.125 1.00 96.94 73 LEU A C 1
ATOM 574 O O . LEU A 1 73 ? -1.098 8.632 -10.187 1.00 96.94 73 LEU A O 1
ATOM 578 N N . GLY A 1 74 ? -1.563 10.582 -9.184 1.00 96.38 74 GLY A N 1
ATOM 579 C CA . GLY A 1 74 ? -2.441 10.027 -8.160 1.00 96.38 74 GLY A CA 1
ATOM 580 C C . GLY A 1 74 ? -3.384 11.094 -7.613 1.00 96.38 74 GLY A C 1
ATOM 581 O O . GLY A 1 74 ? -3.062 12.279 -7.614 1.00 96.38 74 GLY A O 1
ATOM 582 N N . ARG A 1 75 ? -4.565 10.678 -7.144 1.00 97.00 75 ARG A N 1
ATOM 583 C CA . ARG A 1 75 ? -5.588 11.560 -6.558 1.00 97.00 75 ARG A CA 1
ATOM 584 C C . ARG A 1 75 ? -6.093 10.986 -5.239 1.00 97.00 75 ARG A C 1
ATOM 586 O O . ARG A 1 75 ? -6.208 9.769 -5.098 1.00 97.00 75 ARG A O 1
ATOM 593 N N . GLY A 1 76 ? -6.422 11.856 -4.284 1.00 96.19 76 GLY A N 1
ATOM 594 C CA . GLY A 1 76 ? -6.890 11.436 -2.961 1.00 96.19 76 GLY A CA 1
ATOM 595 C C . GLY A 1 76 ? -5.837 10.576 -2.260 1.00 96.19 76 GLY A C 1
ATOM 596 O O . GLY A 1 76 ? -4.657 10.916 -2.274 1.00 96.19 76 GLY A O 1
ATOM 597 N N . TYR A 1 77 ? -6.239 9.427 -1.718 1.00 91.50 77 TYR A N 1
ATOM 598 C CA . TYR A 1 77 ? -5.317 8.491 -1.064 1.00 91.50 77 TYR A CA 1
ATOM 599 C C . TYR A 1 77 ? -4.273 7.876 -2.016 1.00 91.50 77 TYR A C 1
ATOM 601 O O . TYR A 1 77 ? -3.256 7.380 -1.545 1.00 91.50 77 TYR A O 1
ATOM 609 N N . ASN A 1 78 ? -4.463 7.954 -3.341 1.00 94.62 78 ASN A N 1
ATOM 610 C CA . ASN A 1 78 ? -3.474 7.479 -4.317 1.00 94.62 78 ASN A CA 1
ATOM 611 C C . ASN A 1 78 ? -2.364 8.500 -4.603 1.00 94.62 78 ASN A C 1
ATOM 613 O O . ASN A 1 78 ? -1.330 8.125 -5.146 1.00 94.62 78 ASN A O 1
ATOM 617 N N . TYR A 1 79 ? -2.548 9.778 -4.254 1.00 96.88 79 TYR A N 1
ATOM 618 C CA . TYR A 1 79 ? -1.505 10.796 -4.411 1.00 96.88 79 TYR A CA 1
ATOM 619 C C . TYR A 1 79 ? -0.207 10.442 -3.656 1.00 96.88 79 TYR A C 1
ATOM 621 O O . TYR A 1 79 ? 0.837 10.360 -4.303 1.00 96.88 79 TYR A O 1
ATOM 629 N N . PRO A 1 80 ? -0.227 10.140 -2.340 1.00 94.81 80 PRO A N 1
ATOM 630 C CA . PRO A 1 80 ? 0.993 9.750 -1.629 1.00 94.81 80 PRO A CA 1
ATOM 631 C C . PRO A 1 80 ? 1.595 8.430 -2.138 1.00 94.81 80 PRO A C 1
ATOM 633 O O . PRO A 1 80 ? 2.806 8.251 -2.075 1.00 94.81 80 PRO A O 1
ATOM 636 N N . ILE A 1 81 ? 0.784 7.526 -2.699 1.00 95.19 81 ILE A N 1
ATOM 637 C CA . ILE A 1 81 ? 1.278 6.283 -3.314 1.00 95.19 81 ILE A CA 1
ATOM 638 C C . ILE A 1 81 ? 2.036 6.570 -4.616 1.00 95.19 81 ILE A C 1
ATOM 640 O O . ILE A 1 81 ? 3.084 5.976 -4.865 1.00 95.19 81 ILE A O 1
ATOM 644 N N . ALA A 1 82 ? 1.541 7.507 -5.429 1.00 96.56 82 ALA A N 1
ATOM 645 C CA . ALA A 1 82 ? 2.231 7.962 -6.632 1.00 96.56 82 ALA A CA 1
ATOM 646 C C . ALA A 1 82 ? 3.590 8.602 -6.290 1.00 96.56 82 ALA A C 1
ATOM 648 O O . ALA A 1 82 ? 4.583 8.312 -6.957 1.00 96.56 82 ALA A O 1
ATOM 649 N N . LEU A 1 83 ? 3.652 9.399 -5.215 1.00 95.31 83 LEU A N 1
ATOM 650 C CA . LEU A 1 83 ? 4.905 9.976 -4.718 1.00 95.31 83 LEU A CA 1
ATOM 651 C C . LEU A 1 83 ? 5.899 8.909 -4.248 1.00 95.31 83 LEU A C 1
ATOM 653 O O . LEU A 1 83 ? 7.072 8.984 -4.604 1.00 95.31 83 LEU A O 1
ATOM 657 N N . GLU A 1 84 ? 5.444 7.902 -3.497 1.00 95.06 84 GLU A N 1
ATOM 658 C CA . GLU A 1 84 ? 6.314 6.803 -3.061 1.00 95.06 84 GLU A CA 1
ATOM 659 C C . GLU A 1 84 ? 6.871 6.031 -4.266 1.00 95.06 84 GLU A C 1
ATOM 661 O O . GLU A 1 84 ? 8.063 5.736 -4.320 1.00 95.06 84 GLU A O 1
ATOM 666 N N . GLY A 1 85 ? 6.039 5.765 -5.281 1.00 94.19 85 GLY A N 1
ATOM 667 C CA . GLY A 1 85 ? 6.472 5.131 -6.528 1.00 94.19 85 GLY A CA 1
ATOM 668 C C . GLY A 1 85 ? 7.550 5.931 -7.265 1.00 94.19 85 GLY A C 1
ATOM 669 O O . GLY A 1 85 ? 8.569 5.360 -7.663 1.00 94.19 85 GLY A O 1
ATOM 670 N N . ALA A 1 86 ? 7.358 7.247 -7.394 1.00 94.56 86 ALA A N 1
ATOM 671 C CA . ALA A 1 86 ? 8.340 8.151 -7.992 1.00 94.56 86 ALA A CA 1
ATOM 672 C C . ALA A 1 86 ? 9.653 8.169 -7.198 1.00 94.56 86 ALA A C 1
ATOM 674 O O . ALA A 1 86 ? 10.735 8.070 -7.778 1.00 94.56 86 ALA A O 1
ATOM 675 N N . LEU A 1 87 ? 9.559 8.225 -5.865 1.00 94.00 87 LEU A N 1
ATOM 676 C CA . LEU A 1 87 ? 10.716 8.186 -4.978 1.00 94.00 87 LEU A CA 1
ATOM 677 C C . LEU A 1 87 ? 11.510 6.891 -5.167 1.00 94.00 87 LEU A C 1
ATOM 679 O O . LEU A 1 87 ? 12.724 6.951 -5.353 1.00 94.00 87 LEU A O 1
ATOM 683 N N . LYS A 1 88 ? 10.845 5.726 -5.185 1.00 93.62 88 LYS A N 1
ATOM 684 C CA . LYS A 1 88 ? 11.535 4.444 -5.393 1.00 93.62 88 LYS A CA 1
ATOM 685 C C . LYS A 1 88 ? 12.228 4.374 -6.742 1.00 93.62 88 LYS A C 1
ATOM 687 O O . LYS A 1 88 ? 13.363 3.905 -6.789 1.00 93.62 88 LYS A O 1
ATOM 692 N N . LEU A 1 89 ? 11.577 4.833 -7.814 1.00 92.00 89 LEU A N 1
ATOM 693 C CA . LEU A 1 89 ? 12.188 4.842 -9.140 1.00 92.00 89 LEU A CA 1
ATOM 694 C C . LEU A 1 89 ? 13.450 5.711 -9.135 1.00 92.00 89 LEU A C 1
ATOM 696 O O . LEU A 1 89 ? 14.518 5.233 -9.523 1.00 92.00 89 LEU A O 1
ATOM 700 N N . LYS A 1 90 ? 13.358 6.934 -8.610 1.00 90.38 90 LYS A N 1
ATOM 701 C CA . LYS A 1 90 ? 14.483 7.870 -8.522 1.00 90.38 90 LYS A CA 1
ATOM 702 C C . LYS A 1 90 ? 15.648 7.324 -7.691 1.00 90.38 90 LYS A C 1
ATOM 704 O O . LYS A 1 90 ? 16.794 7.412 -8.123 1.00 90.38 90 LYS A O 1
ATOM 709 N N . GLU A 1 91 ? 15.370 6.732 -6.527 1.00 90.38 91 GLU A N 1
ATOM 710 C CA . GLU A 1 91 ? 16.388 6.230 -5.588 1.00 90.38 91 GLU A CA 1
ATOM 711 C C . GLU A 1 91 ? 17.269 5.114 -6.166 1.00 90.38 91 GLU A C 1
ATOM 713 O O . GLU A 1 91 ? 18.447 5.040 -5.820 1.00 90.38 91 GLU A O 1
ATOM 718 N N . ILE A 1 92 ? 16.707 4.223 -6.993 1.00 87.94 92 ILE A N 1
ATOM 719 C CA . ILE A 1 92 ? 17.410 3.005 -7.442 1.00 87.94 92 ILE A CA 1
ATOM 720 C C . ILE A 1 92 ? 17.793 3.017 -8.921 1.00 87.94 92 ILE A C 1
ATOM 722 O O . ILE A 1 92 ? 18.685 2.268 -9.311 1.00 87.94 92 ILE A O 1
ATOM 726 N N . SER A 1 93 ? 17.110 3.814 -9.747 1.00 86.19 93 SER A N 1
ATOM 727 C CA . SER A 1 93 ? 17.377 3.882 -11.190 1.00 86.19 93 SER A CA 1
ATOM 728 C C . SER A 1 93 ? 18.086 5.163 -11.623 1.00 86.19 93 SER A C 1
ATOM 730 O O . SER A 1 93 ? 18.591 5.207 -12.741 1.00 86.19 93 SER A O 1
ATOM 732 N N . TYR A 1 94 ? 18.129 6.191 -10.764 1.00 81.12 94 TYR A N 1
ATOM 733 C CA . TYR A 1 94 ? 18.643 7.533 -11.075 1.00 81.12 94 TYR A CA 1
ATOM 734 C C . TYR A 1 94 ? 17.923 8.242 -12.237 1.00 81.12 94 TYR A C 1
ATOM 736 O O . TYR A 1 94 ? 18.388 9.274 -12.719 1.00 81.12 94 TYR A O 1
ATOM 744 N N . ILE A 1 95 ? 16.777 7.707 -12.667 1.00 83.69 95 ILE A N 1
ATOM 745 C CA . ILE A 1 95 ? 15.854 8.354 -13.598 1.00 83.69 95 ILE A CA 1
ATOM 746 C C . ILE A 1 95 ? 15.151 9.503 -12.865 1.00 83.69 95 ILE A C 1
ATOM 748 O O . ILE A 1 95 ? 14.858 9.388 -11.669 1.00 83.69 95 ILE A O 1
ATOM 752 N N . HIS A 1 96 ? 14.922 10.614 -13.568 1.00 70.88 96 HIS A N 1
ATOM 753 C CA . HIS A 1 96 ? 14.245 11.786 -13.020 1.00 70.88 96 HIS A CA 1
ATOM 754 C C . HIS A 1 96 ? 12.719 11.691 -13.146 1.00 70.88 96 HIS A C 1
ATOM 756 O O . HIS A 1 96 ? 12.219 11.021 -14.075 1.00 70.88 96 HIS A O 1
#

Sequence (96 aa):
VASTKAFTAQITVLTMMALAIGKEKGTISVEKYLAVIKELSHIPEKIERVLALNKSIKKLSRIFTYARNFIYLGRGYNYPIALEGALKLKEISYIH

Radius of gyration: 17.16 Å; chains: 1; bounding box: 39×25×43 Å

Foldseek 3Di:
DQDDVVVVVVVLVVVVVVLVVCVVVVVDDPVRSVVVVVVSVCVVVVVVVVVVCVVVVVVVCVVCLPPQEDDFDDDDVCRVVSVSVVVVCCVPVVRD

Secondary structure (DSSP, 8-state):
----HHHHHHHHHHHHHHHHHHHHTT-S-HHHHHHHHHHHHTHHHHHHHHHTTHHHHHHHHGGGTT---------TTHHHHHHHHHHHHHHHH---